Protein AF-A0A6M3JJ53-F1 (afdb_monomer_lite)

Organism: NCBI:txid1070528

Sequence (64 aa):
MHYVDAALDLRRAATRLTDTQREALRLVMAGYTHYEAAARLGVSRRAVGYRLERAIATLRREER

Radius of gyration: 12.78 Å; chains: 1; bounding box: 36×25×20 Å

pLDDT: mean 88.59, std 12.77, range [50.16, 98.31]

Foldseek 3Di:
DPVVVVVVLVVVLLVQQDPLLNQLVVCVVVVDDLCVSCVVVVHDSVSSVVSPVVSVVSSVVVVD

Secondary structure (DSSP, 8-state):
--HHHHHHHHHHHHHTS-HHHHHHHHHHHTT--HHHHHHHHTS-HHHHHHHHHHHHHHHHTT--

InterPro domains:
  IPR013249 RNA polymerase sigma factor 70, region 4 type 2 [PF08281] (9-59)
  IPR013324 RNA polymerase sigma factor, region 3/4-like [SSF88659] (5-61)
  IPR036388 Winged helix-like DNA-binding domain superfamily [G3DSA:1.10.10.10] (2-63)

Structure (mmCIF, N/CA/C/O backbone):
data_AF-A0A6M3JJ53-F1
#
_entry.id   AF-A0A6M3JJ53-F1
#
loop_
_atom_site.group_PDB
_atom_site.id
_atom_site.type_symbol
_atom_site.label_atom_id
_atom_site.label_alt_id
_atom_site.label_comp_id
_atom_site.label_asym_id
_atom_site.label_entity_id
_atom_site.label_seq_id
_atom_site.pdbx_PDB_ins_code
_atom_site.Cartn_x
_atom_site.Cartn_y
_atom_site.Cartn_z
_atom_site.occupancy
_atom_site.B_iso_or_equiv
_atom_site.auth_seq_id
_atom_site.auth_comp_id
_atom_site.auth_asym_id
_atom_site.auth_atom_id
_atom_site.pdbx_PDB_model_num
ATOM 1 N N . MET A 1 1 ? 25.102 -11.695 -14.065 1.00 53.59 1 MET A N 1
ATOM 2 C CA . MET A 1 1 ? 23.927 -11.126 -13.370 1.00 53.59 1 MET A CA 1
ATOM 3 C C . MET A 1 1 ? 22.994 -12.281 -13.039 1.00 53.59 1 MET A C 1
ATOM 5 O O . MET A 1 1 ? 22.323 -12.786 -13.930 1.00 53.59 1 MET A O 1
ATOM 9 N N . HIS A 1 2 ? 23.055 -12.800 -11.813 1.00 62.69 2 HIS A N 1
ATOM 10 C CA . HIS A 1 2 ? 22.261 -13.961 -11.408 1.00 62.69 2 HIS A CA 1
ATOM 11 C C . HIS A 1 2 ? 20.866 -13.484 -10.986 1.00 62.69 2 HIS A C 1
ATOM 13 O O . HIS A 1 2 ? 20.666 -13.007 -9.877 1.00 62.69 2 HIS A O 1
ATOM 19 N N . TYR A 1 3 ? 19.891 -13.588 -11.893 1.00 68.31 3 TYR A N 1
ATOM 20 C CA . TYR A 1 3 ? 18.492 -13.195 -11.656 1.00 68.31 3 TYR A CA 1
ATOM 21 C C . TYR A 1 3 ? 17.858 -13.862 -10.423 1.00 68.31 3 TYR A C 1
ATOM 23 O O . TYR A 1 3 ? 16.917 -13.324 -9.843 1.00 68.31 3 TYR A O 1
ATOM 31 N N . VAL A 1 4 ? 18.380 -15.023 -10.020 1.00 73.19 4 VAL A N 1
ATOM 32 C CA . VAL A 1 4 ? 17.928 -15.768 -8.839 1.00 73.19 4 VAL A CA 1
ATOM 33 C C . VAL A 1 4 ? 18.222 -15.002 -7.547 1.00 73.19 4 VAL A C 1
ATOM 35 O O . VAL A 1 4 ? 17.358 -14.959 -6.673 1.00 73.19 4 VAL A O 1
ATOM 38 N N . ASP A 1 5 ? 19.378 -14.342 -7.455 1.00 73.88 5 ASP A N 1
ATOM 39 C CA . ASP A 1 5 ? 19.779 -13.595 -6.257 1.00 73.88 5 ASP A CA 1
ATOM 40 C C . ASP A 1 5 ? 18.880 -12.367 -6.069 1.00 73.88 5 ASP A C 1
ATOM 42 O O . ASP A 1 5 ? 18.269 -12.195 -5.019 1.00 73.88 5 ASP A O 1
ATOM 46 N N . ALA A 1 6 ? 18.647 -11.607 -7.146 1.00 71.12 6 ALA A N 1
ATOM 47 C CA . ALA A 1 6 ? 17.748 -10.452 -7.122 1.00 71.12 6 ALA A CA 1
ATOM 48 C C . ALA A 1 6 ? 16.300 -10.827 -6.750 1.00 71.12 6 ALA A C 1
ATOM 50 O O . ALA A 1 6 ? 15.622 -10.092 -6.031 1.00 71.12 6 ALA A O 1
ATOM 51 N N . ALA A 1 7 ? 15.807 -11.979 -7.217 1.00 69.50 7 ALA A N 1
ATOM 52 C CA . ALA A 1 7 ? 14.474 -12.464 -6.863 1.00 69.50 7 ALA A CA 1
ATOM 53 C C . ALA A 1 7 ? 14.384 -12.915 -5.393 1.00 69.50 7 ALA A C 1
ATOM 55 O O . ALA A 1 7 ? 13.351 -12.714 -4.744 1.00 69.50 7 ALA A O 1
ATOM 56 N N . LEU A 1 8 ? 15.452 -13.517 -4.859 1.00 71.56 8 LEU A N 1
ATOM 57 C CA . LEU A 1 8 ? 15.540 -13.912 -3.455 1.00 71.56 8 LEU A CA 1
ATOM 58 C C . LEU A 1 8 ? 15.584 -12.685 -2.535 1.00 71.56 8 LEU A C 1
ATOM 60 O O . LEU A 1 8 ? 14.867 -12.663 -1.530 1.00 71.56 8 LEU A O 1
ATOM 64 N N . ASP A 1 9 ? 16.348 -11.663 -2.912 1.00 76.88 9 ASP A N 1
ATOM 65 C CA . ASP A 1 9 ? 16.447 -10.396 -2.185 1.00 76.88 9 ASP A CA 1
ATOM 66 C C . ASP A 1 9 ? 15.102 -9.669 -2.176 1.00 76.88 9 ASP A C 1
ATOM 68 O O . ASP A 1 9 ? 14.596 -9.319 -1.112 1.00 76.88 9 ASP A O 1
ATOM 72 N N . LEU A 1 10 ? 14.417 -9.581 -3.322 1.00 73.81 10 LEU A N 1
ATOM 73 C CA . LEU A 1 10 ? 13.080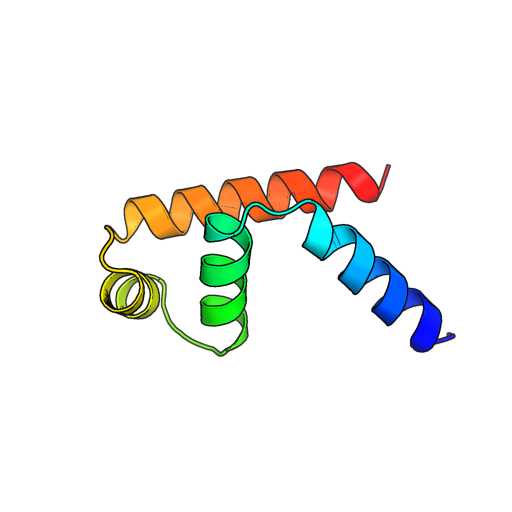 -8.982 -3.391 1.00 73.81 10 LEU A CA 1
ATOM 74 C C . LEU A 1 10 ? 12.073 -9.707 -2.480 1.00 73.81 10 LEU A C 1
ATOM 76 O O . LEU A 1 10 ? 11.241 -9.082 -1.815 1.00 73.81 10 LEU A O 1
ATOM 80 N N . ARG A 1 11 ? 12.147 -11.044 -2.428 1.00 79.44 11 ARG A N 1
ATOM 81 C CA . ARG A 1 11 ? 11.284 -11.861 -1.568 1.00 79.44 11 ARG A CA 1
ATOM 82 C C . ARG A 1 11 ? 11.588 -11.634 -0.088 1.00 79.44 11 ARG A C 1
ATOM 84 O O . ARG A 1 11 ? 10.641 -11.575 0.695 1.00 79.44 11 ARG A O 1
ATOM 91 N N . ARG A 1 12 ? 12.860 -11.484 0.296 1.00 80.81 12 ARG A N 1
ATOM 92 C CA . ARG A 1 12 ? 13.277 -11.138 1.668 1.00 80.81 12 ARG A CA 1
ATOM 93 C C . ARG A 1 12 ? 12.837 -9.727 2.048 1.00 80.81 12 ARG A C 1
ATOM 95 O O . ARG A 1 12 ? 12.245 -9.550 3.109 1.00 80.81 12 ARG A O 1
ATOM 102 N N . ALA A 1 13 ? 13.005 -8.758 1.158 1.00 79.75 13 ALA A N 1
ATOM 103 C CA . ALA A 1 13 ? 12.544 -7.391 1.355 1.00 79.75 13 ALA A CA 1
ATOM 104 C C . ALA A 1 13 ? 11.021 -7.338 1.602 1.00 79.75 13 ALA A C 1
ATOM 106 O O . ALA A 1 13 ? 10.533 -6.663 2.516 1.00 79.75 13 ALA A O 1
ATOM 107 N N . ALA A 1 14 ? 10.254 -8.130 0.843 1.00 84.12 14 ALA A N 1
ATOM 108 C CA . ALA A 1 14 ? 8.797 -8.202 0.937 1.00 84.12 14 ALA A CA 1
ATOM 109 C C . ALA A 1 14 ? 8.258 -8.846 2.234 1.00 84.12 14 ALA A C 1
ATOM 111 O O . ALA A 1 14 ? 7.103 -8.586 2.600 1.00 84.12 14 ALA A O 1
ATOM 112 N N . THR A 1 15 ? 9.043 -9.663 2.954 1.00 89.88 15 THR A N 1
ATOM 113 C CA . THR A 1 15 ? 8.603 -10.238 4.245 1.00 89.88 15 THR A CA 1
ATOM 114 C C . THR A 1 15 ? 8.565 -9.199 5.365 1.00 89.88 15 THR A C 1
ATOM 116 O O . THR A 1 15 ? 7.792 -9.355 6.306 1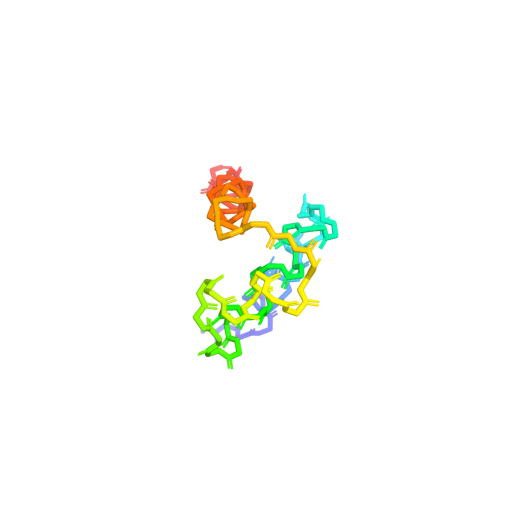.00 89.88 15 THR A O 1
ATOM 119 N N . ARG A 1 16 ? 9.338 -8.111 5.249 1.00 89.00 16 ARG A N 1
ATOM 120 C CA . ARG A 1 16 ? 9.390 -7.019 6.239 1.00 89.00 16 ARG A CA 1
ATOM 121 C C . ARG A 1 16 ? 8.238 -6.025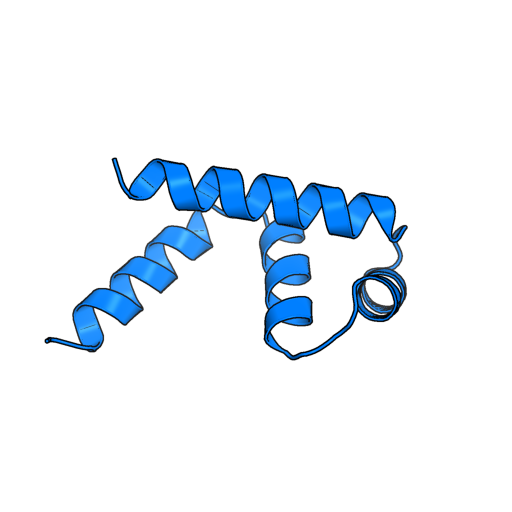 6.104 1.00 89.00 16 ARG A C 1
ATOM 123 O O . ARG A 1 16 ? 8.018 -5.215 7.003 1.00 89.00 16 ARG A O 1
ATOM 130 N N . LEU A 1 17 ? 7.521 -6.064 4.983 1.00 94.19 17 LEU A N 1
ATOM 131 C CA . LEU A 1 17 ? 6.304 -5.287 4.796 1.00 94.19 17 LEU A CA 1
ATOM 132 C C . LEU A 1 17 ? 5.182 -5.863 5.657 1.00 94.19 17 LEU A C 1
ATOM 134 O O . LEU A 1 17 ? 4.982 -7.078 5.689 1.00 94.19 17 LEU A O 1
ATOM 138 N N . THR A 1 18 ? 4.402 -4.989 6.293 1.00 95.75 18 THR A N 1
ATOM 139 C CA . THR A 1 18 ? 3.125 -5.408 6.885 1.00 95.75 18 THR A CA 1
ATOM 140 C C . THR A 1 18 ? 2.185 -5.900 5.787 1.00 95.75 18 THR A C 1
ATOM 142 O O . THR A 1 18 ? 2.307 -5.488 4.630 1.00 95.75 18 THR A O 1
ATOM 145 N N . ASP A 1 19 ? 1.185 -6.709 6.133 1.00 95.69 19 ASP A N 1
ATOM 146 C CA . ASP A 1 19 ? 0.220 -7.200 5.139 1.00 95.69 19 ASP A CA 1
ATOM 147 C C . ASP A 1 19 ? -0.490 -6.046 4.421 1.00 95.69 19 ASP A C 1
ATOM 149 O O . ASP A 1 19 ? -0.635 -6.050 3.203 1.00 95.69 19 ASP A O 1
ATOM 153 N N . THR A 1 20 ? -0.815 -4.976 5.148 1.00 96.50 20 THR A N 1
ATOM 154 C CA . THR A 1 20 ? -1.428 -3.772 4.573 1.00 96.50 20 T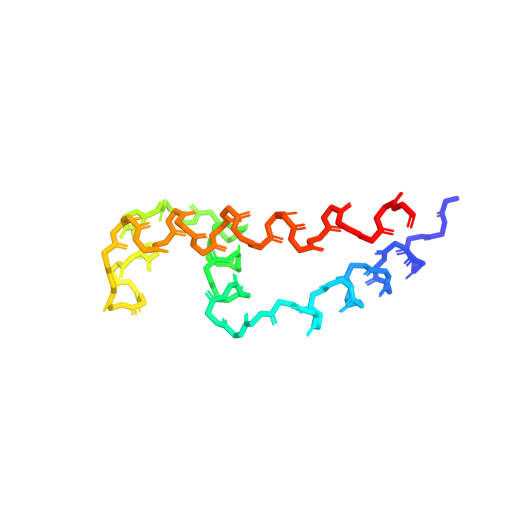HR A CA 1
ATOM 155 C C . THR A 1 20 ? -0.506 -3.002 3.622 1.00 96.50 20 THR A C 1
ATOM 157 O O . THR A 1 20 ? -0.990 -2.416 2.652 1.00 96.50 20 THR A O 1
ATOM 160 N N . GLN A 1 21 ? 0.805 -2.991 3.872 1.00 96.56 21 GLN A N 1
ATOM 161 C CA . GLN A 1 21 ? 1.806 -2.407 2.974 1.00 96.56 21 GLN A CA 1
ATOM 162 C C . GLN A 1 21 ? 1.991 -3.279 1.730 1.00 96.56 21 GLN A C 1
ATOM 164 O O . GLN A 1 21 ? 1.987 -2.760 0.613 1.00 96.56 21 GLN A O 1
ATOM 169 N N . ARG A 1 22 ? 2.098 -4.599 1.923 1.00 95.75 22 ARG A N 1
ATOM 170 C CA . ARG A 1 22 ? 2.260 -5.587 0.852 1.00 95.75 22 ARG A CA 1
ATOM 171 C C . ARG A 1 22 ? 1.071 -5.567 -0.104 1.00 95.75 22 ARG A C 1
ATOM 173 O O . ARG A 1 22 ? 1.274 -5.516 -1.312 1.00 95.75 22 ARG A O 1
ATOM 180 N N . GLU A 1 23 ? -0.152 -5.540 0.419 1.00 96.44 23 GLU A N 1
ATOM 181 C CA . GLU A 1 23 ? -1.374 -5.533 -0.389 1.00 96.44 23 GLU A CA 1
ATOM 182 C C . GLU A 1 23 ? -1.500 -4.246 -1.223 1.00 96.44 23 GLU A C 1
ATOM 184 O O . GLU A 1 23 ? -1.810 -4.296 -2.414 1.00 96.44 23 GLU A O 1
ATOM 189 N N . ALA A 1 24 ? -1.191 -3.088 -0.625 1.00 97.12 24 ALA A N 1
ATOM 190 C CA . ALA A 1 24 ? -1.187 -1.810 -1.336 1.00 97.12 24 ALA A CA 1
ATOM 191 C C . ALA A 1 24 ? -0.134 -1.788 -2.457 1.00 97.12 24 ALA A C 1
ATOM 193 O O . ALA A 1 24 ? -0.441 -1.388 -3.581 1.00 97.12 24 ALA A O 1
ATOM 194 N N . LEU A 1 25 ? 1.085 -2.259 -2.172 1.00 94.94 25 LEU A N 1
ATOM 195 C CA . LEU A 1 25 ? 2.166 -2.340 -3.154 1.00 94.94 25 LEU A CA 1
ATOM 196 C C . LEU A 1 25 ? 1.820 -3.306 -4.297 1.00 94.94 25 LEU A C 1
ATOM 198 O O . LEU A 1 25 ? 2.016 -2.969 -5.462 1.00 94.94 25 LEU A O 1
ATOM 202 N N . ARG A 1 26 ? 1.245 -4.473 -3.977 1.00 95.06 26 ARG A N 1
ATOM 203 C CA . ARG A 1 26 ? 0.808 -5.479 -4.957 1.00 95.06 26 ARG A CA 1
ATOM 204 C C . ARG A 1 26 ? -0.190 -4.902 -5.960 1.00 95.06 26 ARG A C 1
ATOM 206 O O . ARG A 1 26 ? -0.051 -5.148 -7.153 1.00 95.06 26 ARG A O 1
ATOM 213 N N . LEU A 1 27 ? -1.179 -4.140 -5.491 1.00 96.44 27 LEU A N 1
ATOM 214 C CA . LEU A 1 27 ? -2.184 -3.526 -6.363 1.00 96.44 27 LEU A CA 1
ATOM 215 C C . LEU A 1 27 ? -1.563 -2.469 -7.284 1.00 96.44 27 LEU A C 1
ATOM 217 O O . LEU A 1 27 ? -1.838 -2.476 -8.479 1.00 96.44 27 LEU A O 1
ATOM 221 N N . VAL A 1 28 ? -0.676 -1.615 -6.772 1.00 94.69 28 VAL A N 1
ATOM 222 C CA . VAL A 1 28 ? -0.009 -0.611 -7.618 1.00 94.69 28 VAL A CA 1
ATOM 223 C C . VAL A 1 28 ? 0.905 -1.263 -8.659 1.00 94.69 28 VAL A C 1
ATOM 225 O O . VAL A 1 28 ? 0.869 -0.872 -9.822 1.00 94.69 28 VAL A O 1
ATOM 228 N N . MET A 1 29 ? 1.664 -2.301 -8.292 1.00 93.56 29 MET A N 1
ATOM 229 C CA . MET A 1 29 ? 2.482 -3.055 -9.257 1.00 93.56 29 MET A CA 1
ATOM 230 C C . MET A 1 29 ? 1.638 -3.776 -10.315 1.00 93.56 29 MET A C 1
ATOM 232 O O . MET A 1 29 ? 2.086 -3.946 -11.443 1.00 93.56 29 MET A O 1
ATOM 236 N N . ALA A 1 30 ? 0.409 -4.166 -9.973 1.00 94.06 30 ALA A N 1
ATOM 237 C CA . ALA A 1 30 ? -0.554 -4.727 -10.916 1.00 94.06 30 ALA A CA 1
ATOM 238 C C . ALA A 1 30 ? -1.242 -3.664 -11.803 1.00 94.06 30 ALA A C 1
ATOM 240 O O . ALA A 1 30 ? -2.152 -4.006 -12.553 1.00 94.06 30 ALA A O 1
ATOM 241 N N . GLY A 1 31 ? -0.832 -2.392 -11.720 1.00 97.25 31 GLY A N 1
ATOM 242 C CA . GLY A 1 31 ? -1.317 -1.304 -12.573 1.00 97.25 31 GLY A CA 1
ATOM 243 C C . GLY A 1 31 ? -2.541 -0.558 -12.041 1.00 97.25 31 GLY A C 1
ATOM 244 O O . GLY A 1 31 ? -3.039 0.336 -12.720 1.00 97.25 31 GLY A O 1
ATOM 245 N N . TYR A 1 32 ? -3.023 -0.878 -10.837 1.00 97.69 32 TYR A N 1
ATOM 246 C CA . TYR A 1 32 ? -4.141 -0.147 -10.243 1.00 97.69 32 TYR A CA 1
ATOM 247 C C . TYR A 1 32 ? -3.709 1.246 -9.786 1.00 97.69 32 TYR A C 1
ATOM 249 O O . TYR A 1 32 ? -2.672 1.431 -9.140 1.00 97.69 32 TYR A O 1
ATOM 257 N N . THR A 1 33 ? -4.566 2.231 -10.028 1.00 97.81 33 THR A N 1
ATOM 258 C CA . THR A 1 33 ? -4.412 3.564 -9.447 1.00 97.81 33 THR A CA 1
ATOM 259 C C . THR A 1 33 ? -4.634 3.527 -7.933 1.00 97.81 33 THR A C 1
ATOM 261 O O . THR A 1 33 ? -5.280 2.633 -7.380 1.00 97.81 33 THR A O 1
ATOM 264 N N . HIS A 1 34 ? -4.174 4.562 -7.225 1.00 97.25 34 HIS A N 1
ATOM 265 C CA . HIS A 1 34 ? -4.411 4.670 -5.780 1.00 97.25 34 HIS A CA 1
ATOM 266 C C . HIS A 1 34 ? -5.906 4.726 -5.425 1.00 97.25 34 HIS A C 1
ATOM 268 O O . HIS A 1 34 ? -6.277 4.358 -4.313 1.00 97.25 34 HIS A O 1
ATOM 274 N N . TYR A 1 35 ? -6.754 5.208 -6.340 1.00 98.06 35 TYR A N 1
ATOM 275 C CA . TYR A 1 35 ? -8.200 5.261 -6.139 1.00 98.06 35 TYR A CA 1
ATOM 276 C C . TYR A 1 35 ? -8.825 3.864 -6.225 1.00 98.06 35 TYR A C 1
ATOM 278 O O . TYR A 1 35 ? -9.560 3.458 -5.328 1.00 98.06 35 TYR A O 1
ATOM 286 N N . GLU A 1 36 ? -8.473 3.086 -7.247 1.00 98.25 36 GLU A N 1
ATOM 287 C CA . GLU A 1 36 ? -8.988 1.722 -7.416 1.00 98.25 36 GLU A CA 1
ATOM 288 C C . GLU A 1 36 ? -8.455 0.774 -6.341 1.00 98.25 36 GLU A C 1
ATOM 290 O O . GLU A 1 36 ? -9.191 -0.077 -5.837 1.00 98.25 36 GLU A O 1
ATOM 295 N N . ALA A 1 37 ? -7.190 0.947 -5.945 1.00 98.06 37 ALA A N 1
ATOM 296 C CA . ALA A 1 37 ? -6.611 0.217 -4.827 1.00 98.06 37 ALA A CA 1
ATOM 297 C C . ALA A 1 37 ? -7.337 0.545 -3.514 1.00 98.06 37 ALA A C 1
ATOM 299 O O . ALA A 1 37 ? -7.640 -0.355 -2.738 1.00 98.06 37 ALA A O 1
ATOM 300 N N . ALA A 1 38 ? -7.670 1.818 -3.280 1.00 98.25 38 ALA A N 1
ATOM 301 C CA . ALA A 1 38 ? -8.428 2.242 -2.106 1.00 98.25 38 ALA A CA 1
ATOM 302 C C . ALA A 1 38 ? -9.823 1.601 -2.065 1.00 98.25 38 ALA A C 1
ATOM 304 O O . ALA A 1 38 ? -10.204 1.047 -1.033 1.00 98.25 38 ALA A O 1
ATOM 305 N N . ALA A 1 39 ? -10.531 1.594 -3.199 1.00 98.19 39 ALA A N 1
ATOM 306 C CA . ALA A 1 39 ? -11.837 0.951 -3.328 1.00 98.19 39 ALA A CA 1
ATOM 307 C C . ALA A 1 39 ? -11.769 -0.562 -3.049 1.00 98.19 39 ALA A C 1
ATOM 309 O O . ALA A 1 39 ? -12.579 -1.083 -2.289 1.00 98.19 39 ALA A O 1
ATOM 310 N N . ARG A 1 40 ? -10.762 -1.261 -3.593 1.00 97.75 40 ARG A N 1
ATOM 311 C CA . ARG A 1 40 ? -10.552 -2.704 -3.361 1.00 97.75 40 ARG A CA 1
ATOM 312 C C . ARG A 1 40 ? -10.193 -3.046 -1.920 1.00 97.75 40 ARG A C 1
ATOM 314 O O . ARG A 1 40 ? -10.591 -4.092 -1.426 1.00 97.75 40 ARG A O 1
ATOM 321 N N . LEU A 1 41 ? -9.429 -2.182 -1.260 1.00 97.12 41 LEU A N 1
ATOM 322 C CA . LEU A 1 41 ? -8.970 -2.389 0.113 1.00 97.12 41 LEU A CA 1
ATOM 323 C C . LEU A 1 41 ? -9.965 -1.897 1.172 1.00 97.12 41 LEU A C 1
ATOM 325 O O . LEU A 1 41 ? -9.686 -2.054 2.359 1.00 97.12 41 LEU A O 1
ATOM 329 N N . GLY A 1 42 ? -11.071 -1.262 0.772 1.00 97.88 42 GLY A N 1
ATOM 330 C CA . GLY A 1 42 ? -12.041 -0.681 1.701 1.00 97.88 42 GLY A CA 1
ATOM 331 C C . GLY A 1 42 ? -11.462 0.452 2.557 1.00 97.88 42 GLY A C 1
ATOM 332 O O . GLY A 1 42 ? -11.814 0.583 3.726 1.00 97.88 42 GLY A O 1
ATOM 333 N N . VAL A 1 43 ? -10.537 1.254 2.013 1.00 98.06 43 VAL A N 1
ATOM 334 C CA . VAL A 1 43 ? -9.887 2.365 2.738 1.00 98.06 43 VAL A CA 1
ATOM 335 C C . VAL A 1 43 ? -9.860 3.654 1.922 1.00 98.06 43 VAL A C 1
ATOM 337 O O . VAL A 1 43 ? -10.244 3.683 0.760 1.00 98.06 43 VAL A O 1
ATOM 340 N N . SER A 1 44 ? -9.373 4.748 2.514 1.00 98.31 44 SER A N 1
ATOM 341 C CA . SER A 1 44 ? -9.193 6.011 1.795 1.00 98.31 44 SER A CA 1
ATOM 342 C C . SER A 1 44 ? -7.966 5.996 0.872 1.00 98.31 44 SER A C 1
ATOM 344 O O . SER A 1 44 ? -6.948 5.360 1.158 1.00 98.31 44 SER A O 1
ATOM 346 N N . ARG A 1 45 ? -8.003 6.804 -0.199 1.00 98.12 45 ARG A N 1
ATOM 347 C CA . ARG A 1 45 ? -6.839 7.055 -1.075 1.00 98.12 45 ARG A CA 1
ATOM 348 C C . ARG A 1 45 ? -5.606 7.515 -0.286 1.00 98.12 45 ARG A C 1
ATOM 350 O O . ARG A 1 45 ? -4.485 7.123 -0.604 1.00 98.12 45 ARG A O 1
ATOM 357 N N . ARG A 1 46 ? -5.807 8.323 0.762 1.00 98.19 46 ARG A N 1
ATOM 358 C CA . ARG A 1 46 ? -4.730 8.788 1.651 1.00 98.19 46 ARG A CA 1
ATOM 359 C C . ARG A 1 46 ? -4.087 7.629 2.415 1.00 98.19 46 ARG A C 1
ATOM 361 O O . ARG A 1 46 ? -2.866 7.590 2.522 1.00 98.19 46 ARG A O 1
ATOM 368 N N . ALA A 1 47 ? -4.885 6.676 2.900 1.00 98.06 47 ALA A N 1
ATOM 369 C CA . ALA A 1 47 ? -4.368 5.488 3.575 1.00 98.06 47 ALA A CA 1
ATOM 370 C C . ALA A 1 47 ? -3.518 4.621 2.634 1.00 98.06 47 ALA A C 1
ATOM 372 O O . ALA A 1 47 ? -2.474 4.126 3.051 1.00 98.06 47 ALA A O 1
ATOM 373 N N . VAL A 1 48 ? -3.916 4.483 1.363 1.00 98.12 48 VAL A N 1
ATOM 374 C CA . VAL A 1 48 ? -3.094 3.808 0.342 1.00 98.12 48 VAL A CA 1
ATOM 375 C C . VAL A 1 48 ? -1.763 4.534 0.149 1.00 98.12 48 VAL A C 1
ATOM 377 O O . VAL A 1 48 ? -0.718 3.899 0.244 1.00 98.12 48 VAL A O 1
ATOM 380 N N . GLY A 1 49 ? -1.783 5.860 -0.032 1.00 97.88 49 GLY A N 1
ATOM 381 C CA . GLY A 1 49 ? -0.558 6.659 -0.162 1.00 97.88 49 GLY A CA 1
ATOM 382 C C . GLY A 1 49 ? 0.396 6.480 1.023 1.00 97.88 49 GLY A C 1
ATOM 383 O O . GLY A 1 49 ? 1.572 6.192 0.826 1.00 97.88 49 GLY A O 1
ATOM 384 N N . TYR A 1 50 ? -0.130 6.539 2.250 1.00 98.25 50 TYR A N 1
ATOM 385 C CA . TYR A 1 50 ? 0.661 6.317 3.462 1.00 98.25 50 TYR A CA 1
ATOM 386 C C . TYR A 1 50 ? 1.258 4.903 3.525 1.00 98.25 50 TYR A C 1
ATOM 388 O O . TYR A 1 50 ? 2.429 4.731 3.851 1.00 98.25 50 TYR A O 1
ATOM 396 N N . ARG A 1 51 ? 0.483 3.868 3.178 1.00 97.94 51 ARG A N 1
ATOM 397 C CA . ARG A 1 51 ? 0.978 2.480 3.137 1.00 97.94 51 ARG A CA 1
ATOM 398 C C . ARG A 1 51 ? 2.131 2.319 2.147 1.00 97.94 51 ARG A C 1
ATOM 400 O O . ARG A 1 51 ? 3.109 1.662 2.488 1.00 97.94 51 ARG A O 1
ATOM 407 N N . LEU A 1 52 ? 2.042 2.939 0.970 1.00 97.19 52 LEU A N 1
ATOM 408 C CA . LEU A 1 52 ? 3.096 2.895 -0.049 1.00 97.19 52 LEU A CA 1
ATOM 409 C C . LEU A 1 52 ? 4.358 3.637 0.398 1.00 97.19 52 LEU A C 1
ATOM 411 O O . LEU A 1 52 ? 5.454 3.100 0.273 1.00 97.19 52 LEU A O 1
ATOM 415 N N . GLU A 1 53 ? 4.213 4.829 0.980 1.00 97.25 53 GLU A N 1
ATOM 416 C CA . GLU A 1 53 ? 5.336 5.590 1.539 1.00 97.25 53 GLU A CA 1
ATOM 417 C C . GLU A 1 53 ? 6.090 4.765 2.591 1.00 97.25 53 GLU A C 1
ATOM 419 O O . GLU A 1 53 ? 7.315 4.630 2.540 1.00 97.25 53 GLU A O 1
ATOM 424 N N . ARG A 1 54 ? 5.350 4.140 3.516 1.00 96.50 54 ARG A N 1
ATOM 425 C CA . ARG A 1 54 ? 5.935 3.277 4.548 1.00 96.50 54 ARG A CA 1
ATOM 426 C C . ARG A 1 54 ? 6.544 2.006 3.966 1.00 96.50 54 ARG A C 1
ATOM 428 O O . ARG A 1 54 ? 7.588 1.594 4.458 1.00 96.50 54 ARG A O 1
ATOM 435 N N . ALA A 1 55 ? 5.949 1.423 2.926 1.00 94.25 55 ALA A N 1
ATOM 436 C CA . ALA A 1 55 ? 6.522 0.274 2.233 1.00 94.25 55 ALA A CA 1
ATOM 437 C C . ALA A 1 55 ? 7.881 0.620 1.605 1.00 94.25 55 ALA A C 1
ATOM 439 O O . ALA A 1 55 ? 8.866 -0.066 1.868 1.00 94.25 55 ALA A O 1
ATOM 440 N N . ILE A 1 56 ? 7.969 1.730 0.864 1.00 91.88 56 ILE A N 1
ATOM 441 C CA . ILE A 1 56 ? 9.222 2.20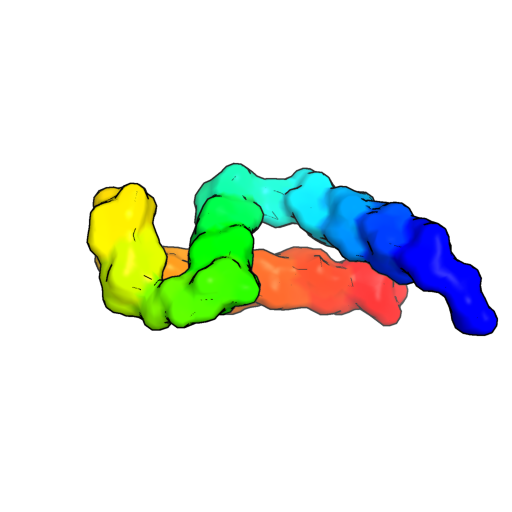6 0.253 1.00 91.88 56 ILE A CA 1
ATOM 442 C C . ILE A 1 56 ? 10.275 2.490 1.329 1.00 91.88 56 ILE A C 1
ATOM 444 O O . ILE A 1 56 ? 11.429 2.089 1.188 1.00 91.88 56 ILE A O 1
ATOM 448 N N . ALA A 1 57 ? 9.887 3.150 2.423 1.00 92.38 57 ALA A N 1
ATOM 449 C CA . ALA A 1 57 ? 10.792 3.420 3.535 1.00 92.38 57 ALA A CA 1
ATOM 450 C C . A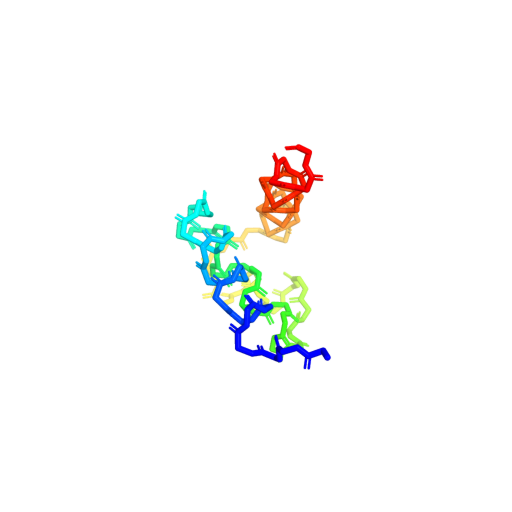LA A 1 57 ? 11.328 2.133 4.188 1.00 92.38 57 ALA A C 1
ATOM 452 O O . ALA A 1 57 ? 12.490 2.099 4.586 1.00 92.38 57 ALA A O 1
ATOM 453 N N . THR A 1 58 ? 10.509 1.082 4.294 1.00 90.81 58 THR A N 1
ATOM 454 C CA . THR A 1 58 ? 10.937 -0.230 4.805 1.00 90.81 58 THR A CA 1
ATOM 455 C C . THR A 1 58 ? 11.939 -0.900 3.866 1.00 90.81 58 THR A C 1
ATOM 457 O O . THR A 1 58 ? 12.966 -1.375 4.342 1.00 90.81 58 THR A O 1
ATOM 460 N N . LEU A 1 59 ? 11.679 -0.895 2.555 1.00 87.56 59 LEU A N 1
ATOM 461 C CA . LEU A 1 59 ? 12.548 -1.533 1.556 1.00 87.56 59 LEU A CA 1
ATOM 462 C C . LEU A 1 59 ? 13.906 -0.817 1.438 1.00 87.56 59 LEU A C 1
ATOM 464 O O . LEU A 1 59 ? 14.948 -1.458 1.454 1.00 87.56 59 LEU A O 1
ATOM 468 N N . ARG A 1 60 ? 13.924 0.523 1.454 1.00 84.38 60 ARG A N 1
ATOM 469 C CA . ARG A 1 60 ? 15.169 1.320 1.396 1.00 84.38 60 ARG A CA 1
ATOM 470 C C . ARG A 1 60 ? 16.111 1.125 2.586 1.00 84.38 60 ARG A C 1
ATOM 472 O O . ARG A 1 60 ? 17.282 1.471 2.495 1.00 84.38 60 ARG A O 1
ATOM 479 N N . ARG A 1 61 ? 15.617 0.627 3.724 1.00 77.75 61 ARG A N 1
ATOM 480 C CA . ARG A 1 61 ? 16.464 0.329 4.893 1.00 77.75 61 ARG A CA 1
ATOM 481 C C . ARG A 1 61 ? 17.300 -0.942 4.718 1.00 77.75 61 ARG A C 1
ATOM 483 O O . ARG A 1 61 ? 18.114 -1.210 5.589 1.00 77.75 61 ARG A O 1
ATOM 490 N N . GLU A 1 62 ? 17.065 -1.733 3.675 1.00 63.47 62 GLU A N 1
ATOM 491 C CA . GLU A 1 62 ? 17.847 -2.937 3.370 1.00 63.47 62 GLU A CA 1
ATOM 492 C C . GLU A 1 62 ? 19.036 -2.660 2.440 1.00 63.47 62 GLU A C 1
ATOM 494 O O . GLU A 1 62 ? 20.029 -3.367 2.509 1.00 63.47 62 GLU A O 1
ATOM 499 N N . GLU A 1 63 ? 18.985 -1.606 1.620 1.00 55.59 63 GLU A N 1
ATOM 500 C CA . GLU A 1 63 ? 20.087 -1.242 0.711 1.00 55.59 63 GLU A CA 1
ATOM 501 C C . GLU A 1 63 ? 21.340 -0.690 1.433 1.00 55.59 63 GLU A C 1
ATOM 503 O O . GLU A 1 63 ? 22.305 -0.318 0.766 1.00 55.59 63 GLU A O 1
ATOM 508 N N . ARG A 1 64 ? 21.336 -0.593 2.773 1.00 50.16 64 ARG A N 1
ATOM 509 C CA . ARG A 1 64 ? 22.429 -0.043 3.595 1.00 50.16 64 ARG A CA 1
ATOM 510 C C . ARG A 1 64 ? 23.110 -1.089 4.459 1.00 50.16 64 ARG A C 1
ATOM 512 O O . ARG A 1 64 ? 22.385 -1.907 5.065 1.00 50.16 64 ARG A O 1
#